Protein AF-A0A382YV46-F1 (afdb_monomer)

pLDDT: mean 90.17, std 7.56, range [62.72, 98.12]

Structure (mmCIF, N/CA/C/O backbone):
data_AF-A0A382YV46-F1
#
_entry.id   AF-A0A382YV46-F1
#
loop_
_atom_site.group_PDB
_atom_site.id
_atom_site.type_symbol
_atom_site.label_atom_id
_atom_site.label_alt_id
_atom_site.label_comp_id
_atom_site.label_asym_id
_atom_site.label_entity_id
_atom_site.label_seq_id
_atom_site.pdbx_PDB_ins_code
_atom_site.Cartn_x
_atom_site.Cartn_y
_atom_site.Cartn_z
_atom_site.occupancy
_atom_site.B_iso_or_equiv
_atom_site.auth_seq_id
_atom_site.auth_comp_id
_atom_site.auth_asym_id
_atom_site.auth_atom_id
_atom_site.pdbx_PDB_model_num
ATOM 1 N N . MET A 1 1 ? -3.370 -1.168 2.533 1.00 95.81 1 MET A N 1
ATOM 2 C CA . MET A 1 1 ? -2.166 -1.501 1.740 1.00 95.81 1 MET A CA 1
ATOM 3 C C . MET A 1 1 ? -2.129 -0.644 0.483 1.00 95.81 1 MET A C 1
ATOM 5 O O . MET A 1 1 ? -3.110 -0.611 -0.253 1.00 95.81 1 MET A O 1
ATOM 9 N N . TYR A 1 2 ? -1.025 0.055 0.233 1.00 95.19 2 TYR A N 1
ATOM 10 C CA . TYR A 1 2 ? -0.806 0.872 -0.963 1.00 95.19 2 TYR A CA 1
ATOM 11 C C . TYR A 1 2 ? 0.046 0.068 -1.936 1.00 95.19 2 TYR A C 1
ATOM 13 O O . TYR A 1 2 ? 1.223 -0.171 -1.677 1.00 95.19 2 TYR A O 1
ATOM 21 N N . SER A 1 3 ? -0.559 -0.393 -3.026 1.00 91.00 3 SER A N 1
ATOM 22 C CA . SER A 1 3 ? 0.082 -1.324 -3.947 1.00 91.00 3 SER A CA 1
ATOM 23 C C . SER A 1 3 ? 0.591 -0.628 -5.206 1.00 91.00 3 SER A C 1
ATOM 25 O O . SER A 1 3 ? -0.014 0.318 -5.713 1.00 91.00 3 SER A O 1
ATOM 27 N N . GLY A 1 4 ? 1.719 -1.111 -5.727 1.00 87.06 4 GLY A N 1
ATOM 28 C CA . GLY A 1 4 ? 2.166 -0.838 -7.096 1.00 87.06 4 GLY A CA 1
ATOM 29 C C . GLY A 1 4 ? 1.613 -1.838 -8.119 1.00 87.06 4 GLY A C 1
ATOM 30 O O . GLY A 1 4 ? 1.693 -1.589 -9.327 1.00 87.06 4 GLY A O 1
ATOM 31 N N . ASP A 1 5 ? 1.042 -2.948 -7.642 1.00 87.44 5 ASP A N 1
ATOM 32 C CA . ASP A 1 5 ? 0.463 -4.000 -8.467 1.00 87.44 5 ASP A CA 1
ATOM 33 C C . ASP A 1 5 ? -0.850 -3.544 -9.108 1.00 87.44 5 ASP A C 1
ATOM 35 O O . ASP A 1 5 ? -1.687 -2.899 -8.479 1.00 87.44 5 ASP A O 1
ATOM 39 N N . ARG A 1 6 ? -1.029 -3.888 -10.384 1.00 86.38 6 ARG A N 1
ATOM 40 C CA . ARG A 1 6 ? -2.254 -3.598 -11.147 1.00 86.38 6 ARG A CA 1
ATOM 41 C C . ARG A 1 6 ? -3.059 -4.850 -11.447 1.00 86.38 6 ARG A C 1
ATOM 43 O O . ARG A 1 6 ? -4.165 -4.741 -11.971 1.00 86.38 6 ARG A O 1
ATOM 50 N N . ASP A 1 7 ? -2.487 -6.019 -11.201 1.00 88.56 7 ASP A N 1
ATOM 51 C CA . ASP A 1 7 ? -3.032 -7.291 -11.639 1.00 88.56 7 ASP A CA 1
ATOM 52 C C . ASP A 1 7 ? -4.134 -7.782 -10.705 1.00 88.56 7 ASP A C 1
ATOM 54 O O . ASP A 1 7 ? -5.160 -8.260 -11.196 1.00 88.56 7 ASP A O 1
ATOM 58 N N . VAL A 1 8 ? -4.019 -7.525 -9.400 1.00 89.38 8 VAL A N 1
ATOM 59 C CA . VAL A 1 8 ? -5.072 -7.852 -8.432 1.00 89.38 8 VAL A CA 1
ATOM 60 C C . VAL A 1 8 ? -6.379 -7.117 -8.745 1.00 89.38 8 VAL A C 1
ATOM 62 O O . VAL A 1 8 ? -7.449 -7.720 -8.724 1.00 89.38 8 VAL A O 1
ATOM 65 N N . GLY A 1 9 ? -6.299 -5.845 -9.157 1.00 85.06 9 GLY A N 1
ATOM 66 C CA . GLY A 1 9 ? -7.466 -5.065 -9.582 1.00 85.06 9 GLY A CA 1
ATOM 67 C C . GLY A 1 9 ? -8.120 -5.602 -10.855 1.00 85.06 9 GLY A C 1
ATOM 68 O O . GLY A 1 9 ? -9.285 -5.319 -11.107 1.00 85.06 9 GLY A O 1
ATOM 69 N N . ARG A 1 10 ? -7.387 -6.397 -11.644 1.00 89.25 10 ARG A N 1
ATOM 70 C CA . ARG A 1 10 ? -7.839 -7.031 -12.895 1.00 89.25 10 ARG A CA 1
ATOM 71 C C . ARG A 1 10 ? -8.282 -8.485 -12.692 1.00 89.25 10 ARG A C 1
ATOM 73 O O . ARG A 1 10 ? -8.521 -9.174 -13.682 1.00 89.25 10 ARG A O 1
ATOM 80 N N . GLY A 1 11 ? -8.307 -8.973 -11.449 1.00 83.81 11 GLY A N 1
ATOM 81 C CA . GLY A 1 11 ? -8.616 -10.368 -11.125 1.00 83.81 11 GLY A CA 1
ATOM 82 C C . GLY A 1 11 ? -7.548 -11.370 -11.577 1.00 83.81 11 GLY A C 1
ATOM 83 O O . GLY A 1 11 ? -7.849 -12.549 -11.746 1.00 83.81 11 GLY A O 1
ATOM 84 N N . ARG A 1 12 ? -6.310 -10.923 -11.821 1.00 86.31 12 ARG A N 1
ATOM 85 C CA . ARG A 1 12 ? -5.208 -11.807 -12.221 1.00 86.31 12 ARG A CA 1
ATOM 86 C C . ARG A 1 12 ? -4.502 -12.375 -10.997 1.00 86.31 12 ARG A C 1
ATOM 88 O O . ARG A 1 12 ? -4.246 -11.666 -10.027 1.00 86.31 12 ARG A O 1
ATOM 95 N N . LEU A 1 13 ? -4.149 -13.654 -11.082 1.00 82.06 13 LEU A N 1
ATOM 96 C CA . LEU A 1 13 ? -3.337 -14.331 -10.077 1.00 82.06 13 LEU A CA 1
ATOM 97 C C . LEU A 1 13 ? -1.865 -13.958 -10.279 1.00 82.06 13 LEU A C 1
ATOM 99 O O . LEU A 1 13 ? -1.342 -14.051 -11.389 1.00 82.06 13 LEU A O 1
ATOM 103 N N . GLY A 1 14 ? -1.207 -13.529 -9.206 1.00 84.50 14 GLY A N 1
ATOM 104 C CA . GLY A 1 14 ? 0.188 -13.097 -9.219 1.00 84.50 14 GLY A CA 1
ATOM 105 C C . GLY A 1 14 ? 0.764 -13.029 -7.808 1.00 84.50 14 GLY A C 1
ATOM 106 O O . GLY A 1 14 ? 0.060 -13.292 -6.836 1.00 84.50 14 GLY A O 1
ATOM 107 N N . ALA A 1 15 ? 2.037 -12.646 -7.689 1.00 87.62 15 ALA A N 1
ATOM 108 C CA . ALA A 1 15 ? 2.756 -12.643 -6.410 1.00 87.62 15 ALA A CA 1
ATOM 109 C C . ALA A 1 15 ? 2.027 -11.851 -5.311 1.00 87.62 15 ALA A C 1
ATOM 111 O O . ALA A 1 15 ? 1.916 -12.318 -4.182 1.00 87.62 15 ALA A O 1
ATOM 112 N N . PHE A 1 16 ? 1.451 -10.696 -5.659 1.00 90.25 16 PHE A N 1
ATOM 113 C CA . PHE A 1 16 ? 0.707 -9.886 -4.698 1.00 90.25 16 PHE A CA 1
ATOM 114 C C . PHE A 1 16 ? -0.578 -10.570 -4.204 1.00 90.25 16 PHE A C 1
ATOM 116 O O . PHE A 1 16 ? -0.943 -10.433 -3.039 1.00 90.25 16 PHE A O 1
ATOM 123 N N . GLN A 1 17 ? -1.239 -11.370 -5.046 1.00 90.94 17 GLN A N 1
ATOM 124 C CA . GLN A 1 17 ? -2.393 -12.165 -4.621 1.00 90.94 17 GLN A CA 1
ATOM 125 C C . GLN A 1 17 ? -1.978 -13.250 -3.615 1.00 90.94 17 GLN A C 1
ATOM 127 O O . GLN A 1 17 ? -2.702 -13.471 -2.642 1.00 90.94 17 GLN A O 1
ATOM 132 N N . SER A 1 18 ? -0.809 -13.877 -3.790 1.00 91.94 18 SER A N 1
ATOM 133 C CA . SER A 1 18 ? -0.275 -14.838 -2.817 1.00 91.94 18 SER A CA 1
ATOM 134 C C . SER A 1 18 ? -0.015 -14.175 -1.463 1.00 91.94 18 SER A C 1
ATOM 136 O O . SER A 1 18 ? -0.400 -14.726 -0.433 1.00 91.94 18 SER A O 1
ATOM 138 N N . THR A 1 19 ? 0.551 -12.961 -1.460 1.00 92.88 19 THR A N 1
ATOM 139 C CA . THR A 1 19 ? 0.715 -12.154 -0.240 1.00 92.88 19 THR A CA 1
ATOM 140 C C . THR A 1 19 ? -0.631 -11.903 0.438 1.00 92.88 19 THR A C 1
ATOM 142 O O . THR A 1 19 ? -0.783 -12.185 1.624 1.00 92.88 19 THR A O 1
ATOM 145 N N . LEU A 1 20 ? -1.641 -11.453 -0.313 1.00 94.44 20 LEU A N 1
ATOM 146 C CA . LEU A 1 20 ? -2.982 -11.212 0.231 1.00 94.44 20 LEU A CA 1
ATOM 147 C C . LEU A 1 20 ? -3.632 -12.493 0.766 1.00 94.44 20 LEU A C 1
ATOM 149 O O . LEU A 1 20 ? -4.295 -12.443 1.795 1.00 94.44 20 LEU A O 1
ATOM 153 N N . THR A 1 21 ? -3.402 -13.638 0.120 1.00 95.31 21 THR A N 1
ATOM 154 C CA . THR A 1 21 ? -3.883 -14.948 0.589 1.00 95.31 21 THR A CA 1
ATOM 155 C C . THR A 1 21 ? -3.254 -15.331 1.925 1.00 95.31 21 THR A C 1
ATOM 157 O O . THR A 1 21 ? -3.956 -15.814 2.809 1.00 95.31 21 THR A O 1
ATOM 160 N N . GLY A 1 22 ? -1.953 -15.081 2.096 1.00 95.75 22 GLY A N 1
ATOM 161 C CA . GLY A 1 22 ? -1.258 -15.315 3.362 1.00 95.75 22 GLY A CA 1
ATOM 162 C C . GLY A 1 22 ? -1.659 -14.334 4.466 1.00 95.75 22 GLY A C 1
ATOM 163 O O . GLY A 1 22 ? -1.683 -14.713 5.631 1.00 95.75 22 GLY A O 1
ATOM 164 N N . MET A 1 23 ? -1.999 -13.090 4.120 1.00 94.69 23 MET A N 1
ATOM 165 C CA . MET A 1 23 ? -2.381 -12.068 5.099 1.00 94.69 23 MET A CA 1
ATOM 166 C C . MET A 1 23 ? -3.848 -12.148 5.518 1.00 94.69 23 MET A C 1
ATOM 168 O O . MET A 1 23 ? -4.141 -11.940 6.691 1.00 94.69 23 MET A O 1
ATOM 172 N N . ALA A 1 24 ? -4.764 -12.445 4.593 1.00 97.31 24 ALA A N 1
ATOM 173 C CA . ALA A 1 24 ? -6.209 -12.376 4.817 1.00 97.31 24 ALA A CA 1
ATOM 174 C C . ALA A 1 24 ? -6.702 -13.061 6.111 1.00 97.31 24 ALA A C 1
ATOM 176 O O . ALA A 1 24 ? -7.541 -12.460 6.776 1.00 97.31 24 ALA A O 1
ATOM 177 N N . PRO A 1 25 ? -6.190 -14.231 6.544 1.00 98.12 25 PRO A N 1
ATOM 178 C CA . PRO A 1 25 ? -6.648 -14.874 7.781 1.00 98.12 25 PRO A CA 1
ATOM 179 C C . PRO A 1 25 ? -6.346 -14.105 9.077 1.00 98.12 25 PRO A C 1
ATOM 181 O O . PRO A 1 25 ? -6.937 -14.407 10.108 1.00 98.12 25 PRO A O 1
ATOM 184 N N . TYR A 1 26 ? -5.416 -13.147 9.047 1.00 97.31 26 TYR A N 1
ATOM 185 C CA . TYR A 1 26 ? -4.907 -12.457 10.240 1.00 97.31 26 TYR A CA 1
ATOM 186 C C . TYR A 1 26 ? -5.461 -11.041 10.420 1.00 97.31 26 TYR A C 1
ATOM 188 O O . TYR A 1 26 ? -5.061 -10.342 11.349 1.00 97.31 26 TYR A O 1
ATOM 196 N N . TRP A 1 27 ? -6.352 -10.602 9.530 1.00 96.94 27 TRP A N 1
ATOM 197 C CA . TRP A 1 27 ? -6.908 -9.252 9.540 1.00 96.94 27 TRP A CA 1
ATOM 198 C C . TRP A 1 27 ? -8.419 -9.295 9.347 1.00 96.94 27 TRP A C 1
ATOM 200 O O . TRP A 1 27 ? -8.914 -9.989 8.465 1.00 96.94 27 TRP A O 1
ATOM 210 N N . ASP A 1 28 ? -9.159 -8.479 10.097 1.00 97.31 28 ASP A N 1
ATOM 211 C CA . ASP A 1 28 ? -10.612 -8.362 9.909 1.00 97.31 28 ASP A CA 1
ATOM 212 C C . ASP A 1 28 ? -10.964 -7.769 8.538 1.00 97.31 28 ASP A C 1
ATOM 214 O O . ASP A 1 28 ? -11.985 -8.099 7.934 1.00 97.31 28 ASP A O 1
ATOM 218 N N . ARG A 1 29 ? -10.106 -6.874 8.034 1.00 97.69 29 ARG A N 1
ATOM 219 C CA . ARG A 1 29 ? -10.278 -6.192 6.753 1.00 97.69 29 ARG A CA 1
ATOM 220 C C . ARG A 1 29 ? -8.948 -5.687 6.211 1.00 97.69 29 ARG A C 1
ATOM 222 O O . ARG A 1 29 ? -8.148 -5.114 6.945 1.00 97.69 29 ARG A O 1
ATOM 229 N N . ILE A 1 30 ? -8.763 -5.818 4.900 1.00 97.75 30 ILE A N 1
ATOM 230 C CA . ILE A 1 30 ? -7.618 -5.256 4.181 1.00 97.75 30 ILE A CA 1
ATOM 231 C C . ILE A 1 30 ? -8.135 -4.409 3.018 1.00 97.75 30 ILE A C 1
ATOM 233 O O . ILE A 1 30 ? -8.667 -4.945 2.053 1.00 97.75 30 ILE A O 1
ATOM 237 N N . ASP A 1 31 ? -7.948 -3.090 3.069 1.00 98.00 31 ASP A N 1
ATOM 238 C CA . ASP A 1 31 ? -8.191 -2.219 1.913 1.00 98.00 31 ASP A CA 1
ATOM 239 C C . ASP A 1 31 ? -6.908 -2.070 1.089 1.00 98.00 31 ASP A C 1
ATOM 241 O O . ASP A 1 31 ? -5.863 -1.642 1.587 1.00 98.00 31 ASP A O 1
ATOM 245 N N . VAL A 1 32 ? -6.979 -2.442 -0.184 1.00 96.81 32 VAL A N 1
ATOM 246 C CA . VAL A 1 32 ? -5.865 -2.484 -1.128 1.00 96.81 32 VAL A CA 1
ATOM 247 C C . VAL A 1 32 ? -6.061 -1.398 -2.177 1.00 96.81 32 VAL A C 1
ATOM 249 O O . VAL A 1 32 ? -6.939 -1.495 -3.027 1.00 96.81 32 VAL A O 1
ATOM 252 N N . LEU A 1 33 ? -5.228 -0.361 -2.139 1.00 96.06 33 LEU A N 1
ATOM 253 C CA . LEU A 1 33 ? -5.278 0.757 -3.079 1.00 96.06 33 LEU A CA 1
ATOM 254 C C . LEU A 1 33 ? -4.298 0.495 -4.224 1.00 96.06 33 LEU A C 1
ATOM 256 O O . LEU A 1 33 ? -3.088 0.473 -3.996 1.00 96.06 33 LEU A O 1
ATOM 260 N N . THR A 1 34 ? -4.794 0.294 -5.446 1.00 93.06 34 THR A N 1
ATOM 261 C CA . THR A 1 34 ? -3.960 -0.090 -6.602 1.00 93.06 34 THR A CA 1
ATOM 262 C C . THR A 1 34 ? -3.880 1.028 -7.640 1.00 93.06 34 THR A C 1
ATOM 264 O O . THR A 1 34 ? -4.747 1.909 -7.674 1.00 93.06 34 THR A O 1
ATOM 267 N N . PRO A 1 35 ? -2.875 1.038 -8.533 1.00 90.50 35 PRO A N 1
ATOM 268 C CA . PRO A 1 35 ? -2.867 1.955 -9.658 1.00 90.50 35 PRO A CA 1
ATOM 269 C C . PRO A 1 35 ? -3.975 1.609 -10.650 1.00 90.50 35 PRO A C 1
ATOM 271 O O . PRO A 1 35 ? -4.415 0.462 -10.746 1.00 90.50 35 PRO A O 1
ATOM 274 N N . GLY A 1 36 ? -4.390 2.609 -11.423 1.00 88.19 36 GLY A N 1
ATOM 275 C CA . GLY A 1 36 ? -5.435 2.447 -12.422 1.00 88.19 36 GLY A CA 1
ATOM 276 C C . GLY A 1 36 ? -5.030 1.572 -13.602 1.00 88.19 36 GLY A C 1
ATOM 277 O O . GLY A 1 36 ? -3.866 1.551 -14.027 1.00 88.19 36 GLY A O 1
ATOM 278 N N . HIS A 1 37 ? -6.023 0.874 -14.149 1.00 89.38 37 HIS A N 1
ATOM 279 C CA . HIS A 1 37 ? -5.961 0.155 -15.417 1.00 89.38 37 HIS A CA 1
ATOM 280 C C . HIS A 1 37 ? -7.377 0.051 -16.000 1.00 89.38 37 HIS A C 1
ATOM 282 O O . HIS A 1 37 ? -8.326 -0.161 -15.259 1.00 89.38 37 HIS A O 1
ATOM 288 N N . GLU A 1 38 ? -7.518 0.087 -17.327 1.00 87.88 38 GLU A N 1
ATOM 289 C CA . GLU A 1 38 ? -8.808 -0.046 -18.040 1.00 87.88 38 GLU A CA 1
ATOM 290 C C . GLU A 1 38 ? -9.627 -1.299 -17.689 1.00 87.88 38 GLU A C 1
ATOM 292 O O . GLU A 1 38 ? -10.838 -1.315 -17.850 1.00 87.88 38 GLU A O 1
ATOM 297 N N . LYS A 1 3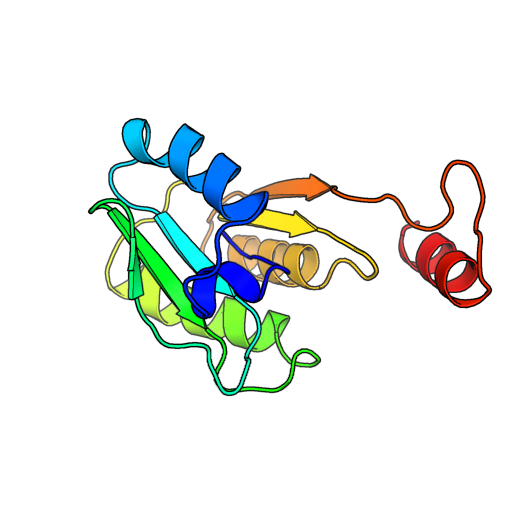9 ? -8.964 -2.367 -17.231 1.00 89.94 39 LYS A N 1
ATOM 298 C CA . LYS A 1 39 ? -9.591 -3.645 -16.870 1.00 89.94 39 LYS A CA 1
ATOM 299 C C . LYS A 1 39 ? -9.661 -3.831 -15.357 1.00 89.94 39 LYS A C 1
ATOM 301 O O . LYS A 1 39 ? -9.936 -4.937 -14.911 1.00 89.94 39 LYS A O 1
ATOM 306 N N . ALA A 1 40 ? -9.295 -2.806 -14.588 1.00 91.12 40 ALA A N 1
ATOM 307 C CA . ALA A 1 40 ? -9.351 -2.866 -13.144 1.00 91.12 40 ALA A CA 1
ATOM 308 C C . ALA A 1 40 ? -10.700 -2.343 -12.657 1.00 91.12 40 ALA A C 1
ATOM 310 O O . ALA A 1 40 ? -11.149 -1.281 -13.084 1.00 91.12 40 ALA A O 1
ATOM 311 N N . SER A 1 41 ? -11.316 -3.075 -11.740 1.00 91.75 41 SER A N 1
ATOM 312 C CA . SER A 1 41 ? -12.569 -2.689 -11.096 1.00 91.75 41 SER A CA 1
ATOM 313 C C . SER A 1 41 ? -12.467 -2.896 -9.589 1.00 91.75 41 SER A C 1
ATOM 315 O O . SER A 1 41 ? -11.714 -3.771 -9.149 1.00 91.75 41 SER A O 1
ATOM 317 N N . PRO A 1 42 ? -13.212 -2.124 -8.780 1.00 95.06 42 PRO A N 1
ATOM 318 C CA . PRO A 1 42 ? -13.375 -2.447 -7.374 1.00 95.06 42 PRO A CA 1
ATOM 319 C C . PRO A 1 42 ? -13.851 -3.891 -7.206 1.00 95.06 42 PRO A C 1
ATOM 321 O O . PRO A 1 42 ? -14.698 -4.363 -7.968 1.00 95.06 42 PRO A O 1
ATOM 324 N N . ALA A 1 43 ? -13.285 -4.596 -6.234 1.00 94.38 43 ALA A N 1
ATOM 325 C CA . ALA A 1 43 ? -13.580 -6.004 -6.002 1.00 94.38 43 ALA A CA 1
ATOM 326 C C . ALA A 1 43 ? -13.406 -6.359 -4.526 1.00 94.38 43 ALA A C 1
ATOM 328 O O . ALA A 1 43 ? -12.637 -5.715 -3.812 1.00 94.38 43 ALA A O 1
ATOM 329 N N . VAL A 1 44 ? -14.090 -7.416 -4.092 1.00 95.94 44 VAL A N 1
ATOM 330 C CA . VAL A 1 44 ? -13.853 -8.050 -2.793 1.00 95.94 44 VAL A CA 1
ATOM 331 C C . VAL A 1 44 ? -13.270 -9.432 -3.046 1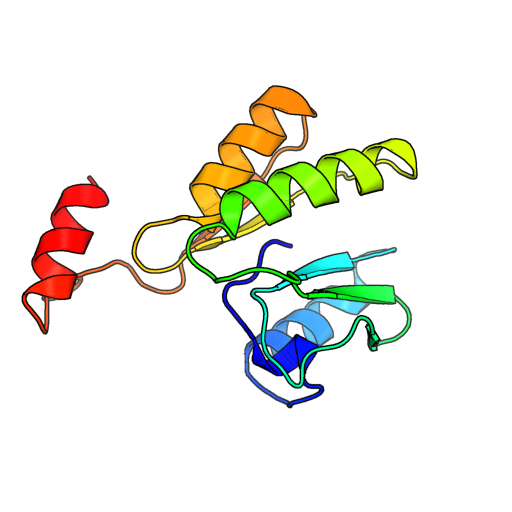.00 95.94 44 VAL A C 1
ATOM 333 O O . VAL A 1 44 ? -13.886 -10.261 -3.713 1.00 95.94 44 VAL A O 1
ATOM 336 N N . LEU A 1 45 ? -12.066 -9.664 -2.539 1.00 93.88 45 LEU A N 1
ATOM 337 C CA . LEU A 1 45 ? -11.342 -10.924 -2.627 1.00 93.88 45 LEU A CA 1
ATOM 338 C C . LEU A 1 45 ? -11.299 -11.569 -1.242 1.00 93.88 45 LEU A C 1
ATOM 340 O O . LEU A 1 45 ? -11.267 -10.871 -0.231 1.00 93.88 45 LEU A O 1
ATOM 344 N N . LEU A 1 46 ? -11.290 -12.904 -1.195 1.00 94.75 46 LEU A N 1
ATOM 345 C CA . LEU A 1 46 ? -11.078 -13.687 0.035 1.00 94.75 46 LEU A CA 1
ATOM 346 C C . LEU A 1 46 ? -12.054 -13.362 1.193 1.00 94.75 46 LEU A C 1
ATOM 348 O O . LEU A 1 46 ? -11.801 -13.717 2.335 1.00 94.75 46 LEU A O 1
ATOM 352 N N . GLY A 1 47 ? -13.172 -12.687 0.906 1.00 95.94 47 GLY A N 1
ATOM 353 C CA . GLY A 1 47 ? -14.187 -12.277 1.884 1.00 95.94 47 GLY A CA 1
ATOM 354 C C . GLY A 1 47 ? -13.878 -10.991 2.663 1.00 95.94 47 GLY A C 1
ATOM 355 O O . GLY A 1 47 ? -14.816 -10.324 3.092 1.00 95.94 47 GLY A O 1
ATOM 356 N N . ASN A 1 48 ? -12.609 -10.597 2.810 1.00 97.88 48 ASN A N 1
ATOM 357 C CA . ASN A 1 48 ? -12.202 -9.445 3.631 1.00 97.88 48 ASN A CA 1
ATOM 358 C C . ASN A 1 48 ? -11.168 -8.506 2.976 1.00 97.88 48 ASN A C 1
ATOM 360 O O . ASN A 1 48 ? -10.749 -7.526 3.600 1.00 97.88 48 ASN A O 1
ATOM 364 N N . VAL A 1 49 ? -10.771 -8.761 1.726 1.00 97.31 49 VAL A N 1
ATOM 365 C CA . VAL A 1 49 ? -9.812 -7.930 0.986 1.00 97.31 49 VAL A CA 1
ATOM 366 C C . VAL A 1 49 ? -10.549 -7.062 -0.029 1.00 97.31 49 VAL A C 1
ATOM 368 O O . VAL A 1 49 ? -11.072 -7.557 -1.022 1.00 97.31 49 VAL A O 1
ATOM 371 N N . TYR A 1 50 ? -10.575 -5.753 0.195 1.00 97.50 50 TYR A N 1
ATOM 372 C CA . TYR A 1 50 ? -11.289 -4.776 -0.623 1.00 97.50 50 TYR A CA 1
ATOM 373 C C . TYR A 1 50 ? -10.307 -4.051 -1.535 1.00 97.50 50 TYR A C 1
ATOM 375 O O . TYR A 1 50 ? -9.438 -3.319 -1.069 1.00 97.50 50 TYR A O 1
ATOM 383 N N . VAL A 1 51 ? -10.432 -4.254 -2.841 1.00 96.56 51 VAL A N 1
ATOM 384 C CA . VAL A 1 51 ? -9.543 -3.662 -3.842 1.00 96.56 51 VAL A CA 1
ATOM 385 C C . VAL A 1 51 ? -10.154 -2.375 -4.383 1.00 96.56 51 VAL A C 1
ATOM 387 O O . VAL A 1 51 ? -11.297 -2.365 -4.835 1.00 96.56 51 VAL A O 1
ATOM 390 N N . HIS A 1 52 ? -9.361 -1.305 -4.386 1.00 96.62 52 HIS A N 1
ATOM 391 C CA . HIS A 1 52 ? -9.735 0.038 -4.825 1.00 96.62 52 HIS A CA 1
ATOM 392 C C . HIS A 1 52 ? -8.764 0.529 -5.905 1.00 96.62 52 HIS A C 1
ATOM 394 O O . HIS A 1 52 ? -7.735 1.145 -5.593 1.00 96.62 52 HIS A O 1
ATOM 400 N N . PRO A 1 53 ? -9.052 0.267 -7.189 1.00 94.81 53 PRO A N 1
ATOM 401 C CA . PRO A 1 53 ? -8.235 0.784 -8.273 1.00 94.81 53 PRO A CA 1
ATOM 402 C C . PRO A 1 53 ? -8.378 2.294 -8.423 1.00 94.81 53 PRO A C 1
ATOM 404 O O . PRO A 1 53 ? -9.484 2.837 -8.420 1.00 94.81 53 PRO A O 1
ATOM 407 N N . SER A 1 54 ? -7.252 2.975 -8.614 1.00 93.69 54 SER A N 1
ATOM 408 C CA . SER A 1 54 ? -7.254 4.392 -8.962 1.00 93.69 54 SER A CA 1
ATOM 409 C C . SER A 1 54 ? -7.964 4.615 -10.300 1.00 93.69 54 SER A C 1
ATOM 411 O O . SER A 1 54 ? -7.611 3.970 -11.287 1.00 93.69 54 SER A O 1
ATOM 413 N N . PRO A 1 55 ? -8.903 5.569 -10.406 1.00 90.69 55 PRO A N 1
ATOM 414 C CA . PRO A 1 55 ? -9.488 5.944 -11.691 1.00 90.69 55 PRO A CA 1
ATOM 415 C C . PRO A 1 55 ? -8.544 6.833 -12.520 1.00 90.69 55 PRO A C 1
ATOM 417 O O . PRO A 1 55 ? -8.918 7.314 -13.587 1.00 90.69 55 PRO A O 1
ATOM 420 N N . ARG A 1 56 ? -7.336 7.122 -12.015 1.00 86.12 56 ARG A N 1
ATOM 421 C CA . ARG A 1 56 ? -6.412 8.108 -12.583 1.00 86.12 56 ARG A CA 1
ATOM 422 C C . ARG A 1 56 ? -5.121 7.463 -13.082 1.00 86.12 56 ARG A C 1
ATOM 424 O O . ARG A 1 56 ? -4.799 6.309 -12.798 1.00 86.12 56 ARG A O 1
ATOM 431 N N . SER A 1 57 ? -4.343 8.262 -13.809 1.00 83.06 57 SER A N 1
ATOM 432 C CA . SER A 1 57 ? -2.986 7.899 -14.218 1.00 83.06 57 SER A CA 1
ATOM 433 C C . SER A 1 57 ? -2.084 7.608 -13.015 1.00 83.06 57 SER A C 1
ATOM 435 O O . SER A 1 57 ? -2.220 8.194 -11.942 1.00 83.06 57 SER A O 1
ATOM 437 N N . ARG A 1 58 ? -1.084 6.746 -13.220 1.00 80.50 58 ARG A N 1
ATOM 438 C CA . ARG A 1 58 ? -0.148 6.320 -12.168 1.00 80.50 58 ARG A CA 1
ATOM 439 C C . ARG A 1 58 ? 0.699 7.444 -11.578 1.00 80.50 58 ARG A C 1
ATOM 441 O O . ARG A 1 58 ? 1.203 7.294 -10.474 1.00 80.50 58 ARG A O 1
ATOM 448 N N . PHE A 1 59 ? 0.883 8.540 -12.311 1.00 80.62 59 PHE A N 1
ATOM 449 C CA . PHE A 1 59 ? 1.686 9.675 -11.849 1.00 80.62 59 PHE A CA 1
ATOM 450 C C . PHE A 1 59 ? 1.019 10.442 -10.704 1.00 80.62 59 PHE A C 1
ATOM 452 O O . PHE A 1 59 ? 1.698 11.136 -9.962 1.00 80.62 59 PHE A O 1
ATOM 459 N N . VAL A 1 60 ? -0.295 10.280 -10.524 1.00 86.31 60 VAL A N 1
ATOM 460 C CA . VAL A 1 60 ? -1.056 10.879 -9.417 1.00 86.31 60 VAL A CA 1
ATOM 461 C C . VAL A 1 60 ? -1.520 9.824 -8.408 1.00 86.31 60 VAL A C 1
ATOM 463 O O . VAL A 1 60 ? -2.501 10.032 -7.694 1.00 86.31 60 VAL A O 1
ATOM 466 N N . GLN A 1 61 ? -0.821 8.683 -8.346 1.00 88.88 61 GLN A N 1
ATOM 467 C CA . GLN A 1 61 ? -1.182 7.576 -7.460 1.00 88.88 61 GLN A CA 1
ATOM 468 C C . GLN A 1 61 ? -1.111 7.973 -5.987 1.00 88.88 61 GLN A C 1
ATOM 470 O O . GLN A 1 61 ? -2.042 7.672 -5.250 1.00 88.88 61 GLN A O 1
ATOM 475 N N . SER A 1 62 ? -0.066 8.690 -5.565 1.00 91.31 62 SER A N 1
ATOM 476 C CA . SER A 1 62 ? 0.079 9.124 -4.169 1.00 91.31 62 SER A CA 1
ATOM 477 C C . SER A 1 62 ? -1.105 9.977 -3.724 1.00 91.31 62 SER A C 1
ATOM 479 O O . SER A 1 62 ? -1.703 9.724 -2.685 1.00 91.31 62 SER A O 1
ATOM 481 N N . ARG A 1 63 ? -1.529 10.917 -4.576 1.00 93.00 63 ARG A N 1
ATOM 482 C CA . ARG A 1 63 ? -2.710 11.745 -4.319 1.00 93.00 63 ARG A CA 1
ATOM 483 C C . ARG A 1 63 ? -3.990 10.913 -4.232 1.00 93.00 63 ARG A C 1
ATOM 485 O O . ARG A 1 63 ? -4.805 11.152 -3.351 1.00 93.00 63 ARG A O 1
ATOM 492 N N . PHE A 1 64 ? -4.172 9.941 -5.130 1.00 94.50 64 PHE A N 1
ATOM 493 C CA . PHE A 1 64 ? -5.304 9.015 -5.041 1.00 94.50 64 PHE A CA 1
ATOM 494 C C . PHE A 1 64 ? -5.300 8.233 -3.722 1.00 94.50 64 PHE A C 1
ATOM 496 O O . PHE A 1 64 ? -6.348 8.119 -3.095 1.00 94.50 64 PHE A O 1
ATOM 503 N N . VAL A 1 65 ? -4.137 7.731 -3.295 1.00 95.75 65 VAL A N 1
ATOM 504 C CA . VAL A 1 65 ? -3.989 6.999 -2.031 1.00 95.75 65 VAL A CA 1
ATOM 505 C C . VAL A 1 65 ? -4.445 7.864 -0.862 1.00 95.75 65 VAL A C 1
ATOM 507 O O . VAL A 1 65 ? -5.330 7.447 -0.123 1.00 95.75 65 VAL A O 1
ATOM 510 N N . VAL A 1 66 ? -3.924 9.085 -0.742 1.00 96.56 66 VAL A N 1
ATOM 511 C CA . VAL A 1 66 ? -4.275 9.999 0.357 1.00 96.56 66 VAL A CA 1
ATOM 512 C C . VAL A 1 66 ? -5.770 10.342 0.350 1.00 96.56 66 VAL A C 1
ATOM 514 O O . VAL A 1 66 ? -6.415 10.289 1.394 1.00 96.56 66 VAL A O 1
ATOM 517 N N . GLU A 1 67 ? -6.346 10.642 -0.820 1.00 96.56 67 GLU A N 1
ATOM 518 C CA . GLU A 1 67 ? -7.780 10.946 -0.958 1.00 96.56 67 GLU A CA 1
ATOM 519 C C . GLU A 1 67 ? -8.676 9.744 -0.631 1.00 96.56 67 GLU A C 1
ATOM 521 O O . GLU A 1 67 ? -9.769 9.913 -0.093 1.00 96.56 67 GLU A O 1
ATOM 526 N N . MET A 1 68 ? -8.254 8.528 -0.981 1.00 97.69 68 MET A N 1
ATOM 527 C CA . MET A 1 68 ? -9.022 7.328 -0.662 1.00 97.69 68 MET A CA 1
ATOM 528 C C . MET A 1 68 ? -8.913 6.980 0.821 1.00 97.69 68 MET A C 1
ATOM 530 O O . MET A 1 68 ? -9.916 6.616 1.428 1.00 97.69 68 MET A O 1
ATOM 534 N N . VAL A 1 69 ? -7.732 7.147 1.422 1.00 97.88 69 VAL A N 1
ATOM 535 C CA . VAL A 1 69 ? -7.551 6.972 2.867 1.00 97.88 69 VAL A CA 1
ATOM 536 C C . VAL A 1 69 ? -8.441 7.944 3.632 1.00 97.88 69 VAL A C 1
ATOM 538 O O . VAL A 1 69 ? -9.170 7.481 4.495 1.00 97.88 69 VAL A O 1
ATOM 541 N N . ASP A 1 70 ? -8.487 9.230 3.263 1.00 98.06 70 ASP A N 1
ATOM 542 C CA . ASP A 1 70 ? -9.393 10.221 3.875 1.00 98.06 70 ASP A CA 1
ATOM 543 C C . ASP A 1 70 ? -10.858 9.747 3.904 1.00 98.06 70 ASP A C 1
ATOM 545 O O . ASP A 1 70 ? -11.551 9.891 4.909 1.00 98.06 70 ASP A O 1
ATOM 549 N N . LYS A 1 71 ? -11.339 9.124 2.821 1.00 97.94 71 LYS A N 1
ATOM 550 C CA . LYS A 1 71 ? -12.694 8.550 2.784 1.00 97.94 71 LYS A CA 1
ATOM 551 C C . LYS A 1 71 ? -12.826 7.359 3.725 1.00 97.94 71 LYS A C 1
ATOM 553 O O . LYS A 1 71 ? -13.765 7.300 4.511 1.00 97.94 71 LYS A O 1
ATOM 558 N N . LEU A 1 72 ? -11.875 6.433 3.659 1.00 97.88 72 LEU A N 1
ATOM 559 C CA . LEU A 1 72 ? -11.911 5.196 4.428 1.00 97.88 72 LEU A CA 1
ATOM 560 C C . LEU A 1 72 ? -11.805 5.445 5.940 1.00 97.88 72 LEU A C 1
ATOM 562 O O . LEU A 1 72 ? -12.528 4.806 6.702 1.00 97.88 72 LEU A O 1
ATOM 566 N N . VAL A 1 73 ? -10.97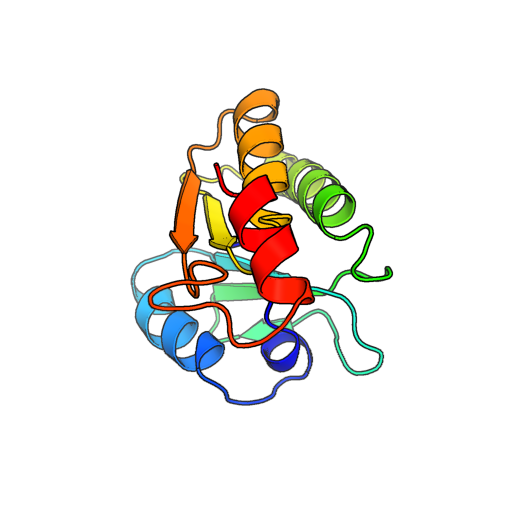2 6.393 6.385 1.00 97.62 73 VAL A N 1
ATOM 567 C CA . VAL A 1 73 ? -10.797 6.694 7.820 1.00 97.62 73 VAL A CA 1
ATOM 568 C C . VAL A 1 73 ? -12.029 7.330 8.459 1.00 97.62 73 VAL A C 1
ATOM 570 O O . VAL A 1 73 ? -12.214 7.239 9.668 1.00 97.62 73 VAL A O 1
ATOM 573 N N . ARG A 1 74 ? -12.904 7.951 7.657 1.00 97.31 74 ARG A N 1
ATOM 574 C CA . ARG A 1 74 ? -14.200 8.465 8.131 1.00 97.31 74 ARG A CA 1
ATOM 575 C C . ARG A 1 74 ? -15.207 7.350 8.386 1.00 97.31 74 ARG A C 1
ATOM 577 O O . ARG A 1 74 ? -16.157 7.548 9.134 1.00 97.31 74 ARG A O 1
ATOM 584 N N . GLU A 1 75 ? -15.018 6.199 7.750 1.00 97.12 75 GLU A N 1
ATOM 585 C CA . GLU A 1 75 ? -15.908 5.046 7.873 1.00 97.12 75 GLU A CA 1
ATOM 586 C C . GLU A 1 75 ? -15.433 4.063 8.948 1.00 97.12 75 GLU A C 1
ATOM 588 O O . GLU A 1 75 ? -16.250 3.332 9.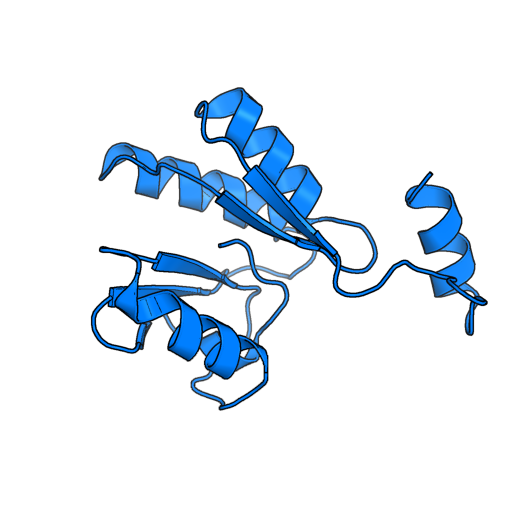508 1.00 97.12 75 GLU A O 1
ATOM 593 N N . ARG A 1 76 ? -14.119 3.993 9.206 1.00 95.69 76 ARG A N 1
ATOM 594 C CA . ARG A 1 76 ? -13.522 3.024 10.135 1.00 95.69 76 ARG A CA 1
ATOM 595 C C . ARG A 1 76 ? -12.113 3.418 10.575 1.00 95.69 76 ARG A C 1
ATOM 597 O O . ARG A 1 76 ? -11.415 4.159 9.894 1.00 95.69 76 ARG A O 1
ATOM 604 N N . HIS A 1 77 ? -11.666 2.838 11.683 1.00 95.75 77 HIS A N 1
ATOM 605 C CA . HIS A 1 77 ? -10.288 2.961 12.149 1.00 95.75 77 HIS A CA 1
ATOM 606 C C . HIS A 1 77 ? -9.348 1.992 11.407 1.00 95.75 77 HIS A C 1
ATOM 608 O O . HIS A 1 77 ? -9.723 0.849 11.145 1.00 95.75 77 HIS A O 1
ATOM 614 N N . TYR A 1 78 ? -8.112 2.425 11.135 1.00 97.62 78 TYR A N 1
ATOM 615 C CA . TYR A 1 78 ? -7.041 1.585 10.591 1.00 97.62 78 TYR A CA 1
ATOM 616 C C . TYR A 1 78 ? -5.854 1.556 11.544 1.00 97.62 78 TYR A C 1
ATOM 618 O O . TYR A 1 78 ? -5.294 2.595 11.874 1.00 97.62 78 TYR A O 1
ATOM 626 N N . SER A 1 79 ? -5.442 0.355 11.947 1.00 96.69 79 SER A N 1
ATOM 627 C CA . SER A 1 79 ? -4.319 0.176 12.874 1.00 96.69 79 SER A CA 1
ATOM 628 C C . SER A 1 79 ? -2.957 0.341 12.205 1.00 96.69 79 SER A C 1
ATOM 630 O O . SER A 1 79 ? -1.988 0.679 12.877 1.00 96.69 79 SER A O 1
ATOM 632 N N . ILE A 1 80 ? -2.864 0.059 10.900 1.00 97.19 80 ILE A N 1
ATOM 633 C CA . ILE A 1 80 ? -1.603 0.105 10.162 1.00 97.19 80 ILE A CA 1
ATOM 634 C C . ILE A 1 80 ? -1.828 0.345 8.668 1.00 97.19 80 ILE A C 1
ATOM 636 O O . ILE A 1 80 ? -2.784 -0.158 8.070 1.00 97.19 80 ILE A O 1
ATOM 640 N N . ALA A 1 81 ? -0.902 1.070 8.051 1.00 97.25 81 ALA A N 1
ATOM 641 C CA . ALA A 1 81 ? -0.744 1.140 6.608 1.00 97.25 81 ALA A CA 1
ATOM 642 C C . ALA A 1 81 ? 0.482 0.325 6.167 1.00 97.25 81 ALA A C 1
ATOM 644 O O . ALA A 1 81 ? 1.479 0.221 6.870 1.00 97.25 81 ALA A O 1
ATOM 645 N N . ILE A 1 82 ? 0.425 -0.261 4.975 1.00 95.88 82 ILE A N 1
ATOM 646 C CA . ILE A 1 82 ? 1.566 -0.971 4.382 1.00 95.88 82 ILE A CA 1
ATOM 647 C C . ILE A 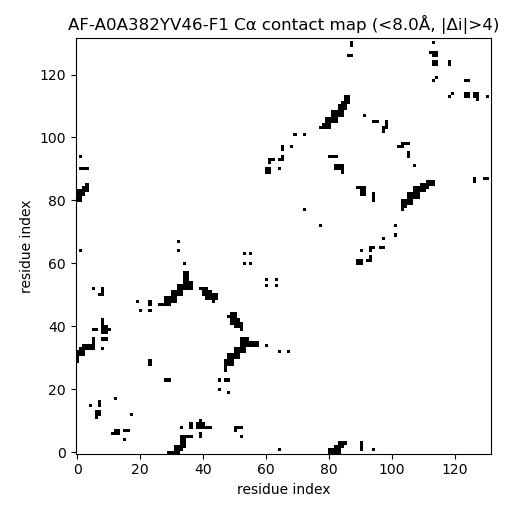1 82 ? 1.799 -0.359 3.014 1.00 95.88 82 ILE A C 1
ATOM 649 O O . ILE A 1 82 ? 0.885 -0.402 2.182 1.00 95.88 82 ILE A O 1
ATOM 653 N N . SER A 1 83 ? 2.974 0.224 2.785 1.00 93.94 83 SER A N 1
ATOM 654 C CA . SER A 1 83 ? 3.374 0.741 1.478 1.00 93.94 83 SER A CA 1
ATOM 655 C C . SER A 1 83 ? 4.226 -0.288 0.746 1.00 93.94 83 SER A C 1
ATOM 657 O O . SER A 1 83 ? 5.303 -0.656 1.197 1.00 93.94 83 SER A O 1
ATOM 659 N N . HIS A 1 84 ? 3.751 -0.750 -0.412 1.00 90.75 84 HIS A N 1
ATOM 660 C CA . HIS A 1 84 ? 4.573 -1.544 -1.322 1.00 90.75 84 HIS A CA 1
ATOM 661 C C . HIS A 1 84 ? 5.433 -0.588 -2.131 1.00 90.75 84 HIS A C 1
ATOM 663 O O . HIS A 1 84 ? 4.968 0.024 -3.102 1.00 90.75 84 HIS A O 1
ATOM 669 N N . ASP A 1 85 ? 6.678 -0.445 -1.708 1.00 83.44 85 ASP A N 1
ATOM 670 C CA . ASP A 1 85 ? 7.588 0.539 -2.248 1.00 83.44 85 ASP A CA 1
ATOM 671 C C . ASP A 1 85 ? 8.480 -0.032 -3.345 1.00 83.44 85 ASP A C 1
ATOM 673 O O . ASP A 1 85 ? 9.150 -1.058 -3.206 1.00 83.44 85 ASP A O 1
ATOM 677 N N . HIS A 1 86 ? 8.472 0.674 -4.477 1.00 75.62 86 HIS A N 1
ATOM 678 C CA . HIS A 1 86 ? 9.305 0.389 -5.634 1.00 75.62 86 HIS A CA 1
ATOM 679 C C . HIS A 1 86 ? 9.741 1.692 -6.320 1.00 75.62 86 HIS A C 1
ATOM 681 O O . HIS A 1 86 ? 8.998 2.679 -6.372 1.00 75.62 86 HIS A O 1
ATOM 687 N N . GLY A 1 87 ? 10.899 1.685 -6.980 1.00 73.31 87 GLY A N 1
ATOM 688 C CA . GLY A 1 87 ? 11.325 2.783 -7.853 1.00 73.31 87 GLY A CA 1
ATOM 689 C C . GLY A 1 87 ? 11.474 4.123 -7.123 1.00 73.31 87 GLY A C 1
ATOM 690 O O . GLY A 1 87 ? 12.429 4.299 -6.386 1.00 73.31 87 GLY A O 1
ATOM 691 N N . ILE A 1 88 ? 10.568 5.076 -7.380 1.00 71.50 88 ILE A 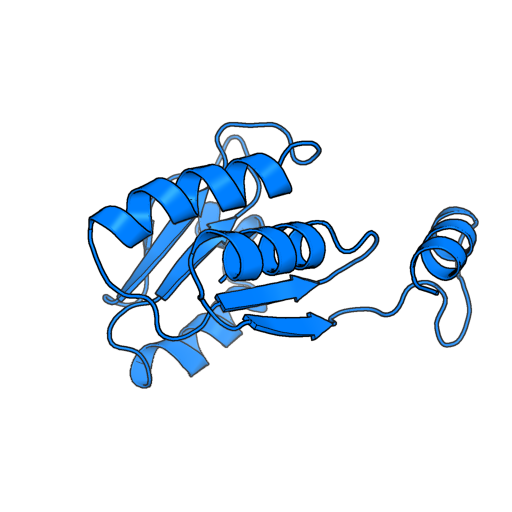N 1
ATOM 692 C CA . ILE A 1 88 ? 10.604 6.438 -6.804 1.00 71.50 88 ILE A CA 1
ATOM 693 C C . ILE A 1 88 ? 9.806 6.582 -5.496 1.00 71.50 88 ILE A C 1
ATOM 695 O O . ILE A 1 88 ? 9.468 7.698 -5.126 1.00 71.50 88 ILE A O 1
ATOM 699 N N . PHE A 1 89 ? 9.444 5.478 -4.833 1.00 77.06 89 PHE A N 1
ATOM 700 C CA . PHE A 1 89 ? 8.797 5.492 -3.508 1.00 77.06 89 PHE A CA 1
ATOM 701 C C . PHE A 1 89 ? 7.486 6.296 -3.430 1.00 77.06 89 PHE A C 1
ATOM 703 O O . PHE A 1 89 ? 7.142 6.859 -2.396 1.00 77.06 89 PHE A O 1
ATOM 710 N N . SER A 1 90 ? 6.703 6.347 -4.515 1.00 82.00 90 SER A N 1
ATOM 711 C CA . SER A 1 90 ? 5.440 7.103 -4.540 1.00 82.00 90 SER A CA 1
ATOM 712 C C . SER A 1 90 ? 4.441 6.636 -3.472 1.00 82.00 90 SER A C 1
ATOM 714 O O . SER A 1 90 ? 3.673 7.445 -2.952 1.00 82.00 90 SER A O 1
ATOM 716 N N . ASN A 1 91 ? 4.442 5.339 -3.153 1.00 89.50 91 ASN A N 1
ATOM 717 C CA . ASN A 1 91 ? 3.580 4.766 -2.120 1.00 89.50 91 ASN A CA 1
ATOM 718 C C . ASN A 1 91 ? 4.074 5.133 -0.713 1.00 89.50 91 ASN A C 1
ATOM 720 O O . ASN A 1 91 ? 3.250 5.460 0.134 1.00 89.50 91 ASN A O 1
ATOM 724 N N . GLY A 1 92 ? 5.386 5.164 -0.489 1.00 89.88 92 GLY A N 1
ATOM 725 C CA . GLY A 1 92 ? 6.018 5.604 0.751 1.00 89.88 92 GLY A CA 1
ATOM 726 C C . GLY A 1 92 ? 5.783 7.086 1.028 1.00 89.88 92 GLY A C 1
ATOM 727 O O . GLY A 1 92 ? 5.400 7.440 2.137 1.00 89.88 92 GLY A O 1
ATOM 728 N N . PHE A 1 93 ? 5.876 7.954 0.012 1.00 90.44 93 PHE A N 1
ATOM 729 C CA . PHE A 1 93 ? 5.487 9.363 0.165 1.00 90.44 93 PHE A CA 1
ATOM 730 C C . PHE A 1 93 ? 4.014 9.514 0.557 1.00 90.44 93 PHE A C 1
ATOM 732 O O . PHE A 1 93 ? 3.689 10.301 1.443 1.00 90.44 93 PHE A O 1
ATOM 739 N N . ALA A 1 94 ? 3.127 8.731 -0.066 1.00 93.25 94 ALA A N 1
ATOM 740 C CA . ALA A 1 94 ? 1.719 8.717 0.316 1.00 93.25 94 ALA A CA 1
ATOM 741 C C . ALA A 1 94 ? 1.531 8.215 1.755 1.00 93.25 94 ALA A C 1
ATOM 743 O O . ALA A 1 94 ? 0.700 8.752 2.478 1.00 93.25 94 ALA A O 1
ATOM 744 N N . ALA A 1 95 ? 2.319 7.224 2.181 1.00 94.88 95 ALA A N 1
ATOM 745 C CA . ALA A 1 95 ? 2.270 6.682 3.530 1.00 94.88 95 ALA A CA 1
ATOM 746 C C . ALA A 1 95 ? 2.698 7.698 4.588 1.00 94.88 95 ALA A C 1
ATOM 748 O O . ALA A 1 95 ? 1.954 7.908 5.544 1.00 94.88 95 ALA A O 1
ATOM 749 N N . MET A 1 96 ? 3.807 8.403 4.356 1.00 94.38 96 MET A N 1
ATOM 750 C CA . MET A 1 96 ? 4.268 9.499 5.210 1.00 94.38 96 MET A CA 1
ATOM 751 C C . MET A 1 96 ? 3.213 10.610 5.326 1.00 94.38 96 MET A C 1
ATOM 753 O O . MET A 1 96 ? 2.937 11.109 6.415 1.00 94.38 96 MET A O 1
ATOM 757 N N . GLU A 1 97 ? 2.567 10.974 4.214 1.00 95.69 97 GLU A N 1
ATOM 758 C CA . GLU A 1 97 ? 1.473 11.948 4.233 1.00 95.69 97 GLU A CA 1
ATOM 759 C C . GLU A 1 97 ? 0.251 11.421 5.003 1.00 95.69 97 GLU A C 1
ATOM 761 O O . GLU A 1 97 ? -0.350 12.165 5.780 1.00 95.69 97 GLU A O 1
ATOM 766 N N . THR A 1 98 ? -0.110 10.143 4.838 1.00 96.38 98 THR A N 1
ATOM 767 C CA . THR A 1 98 ? -1.235 9.541 5.571 1.00 96.38 98 THR A CA 1
ATOM 768 C C . THR A 1 98 ? -0.968 9.414 7.067 1.00 96.38 98 THR A C 1
ATOM 770 O O . THR A 1 98 ? -1.877 9.651 7.857 1.00 96.38 98 THR A O 1
ATOM 773 N N . GLU A 1 99 ? 0.266 9.111 7.464 1.00 97.44 99 GLU A N 1
ATOM 774 C CA . GLU A 1 99 ? 0.680 9.090 8.866 1.00 97.44 99 GLU A CA 1
ATOM 775 C C . GLU A 1 99 ? 0.568 10.493 9.467 1.00 97.44 99 GLU A C 1
ATOM 777 O O . GLU A 1 99 ? -0.113 10.683 10.472 1.00 97.44 99 GLU A O 1
ATOM 782 N N . SER A 1 100 ? 1.139 11.499 8.797 1.00 97.31 100 SER A N 1
ATOM 783 C CA . SER A 1 100 ? 1.088 12.888 9.259 1.00 97.31 100 SER A CA 1
ATOM 784 C C . SER A 1 100 ? -0.341 13.430 9.380 1.00 97.31 100 SER A C 1
ATOM 786 O O . SER A 1 100 ? -0.611 14.216 10.288 1.00 97.31 100 SER A O 1
ATOM 788 N N . ARG A 1 101 ? -1.253 13.043 8.477 1.00 97.38 101 ARG A N 1
ATOM 789 C CA . ARG A 1 101 ? -2.632 13.563 8.449 1.00 97.38 101 ARG A CA 1
ATOM 790 C C . ARG A 1 101 ? -3.614 12.794 9.319 1.00 97.38 101 ARG A C 1
ATOM 792 O O . ARG A 1 101 ? -4.518 13.407 9.877 1.00 97.38 101 ARG A O 1
ATOM 799 N N . PHE A 1 102 ? -3.482 11.474 9.380 1.00 96.75 102 PHE A N 1
ATOM 800 C CA . PHE A 1 102 ? -4.490 10.597 9.979 1.00 96.75 102 PHE A CA 1
ATOM 801 C C . PHE A 1 102 ? -3.960 9.807 11.179 1.00 96.75 102 PHE A C 1
ATOM 803 O O . PHE A 1 102 ? -4.732 9.093 11.811 1.00 96.75 102 PHE A O 1
ATOM 810 N N . GLY A 1 103 ? -2.667 9.916 11.502 1.00 97.00 103 GLY A N 1
ATOM 811 C CA . GLY A 1 103 ? -2.052 9.219 12.632 1.00 97.00 103 GLY A CA 1
ATOM 812 C C . GLY A 1 103 ? -1.928 7.706 12.441 1.00 97.00 103 GLY A C 1
ATOM 813 O O . GLY A 1 103 ? -1.762 6.987 13.421 1.00 97.00 103 GLY A O 1
ATOM 814 N N . ILE A 1 104 ? -2.035 7.210 11.203 1.00 97.62 104 ILE A N 1
ATOM 815 C CA . ILE A 1 104 ? -1.932 5.778 10.902 1.00 97.62 104 ILE A CA 1
ATOM 816 C C . ILE A 1 104 ? -0.452 5.429 10.710 1.00 97.62 104 ILE A C 1
ATOM 818 O O . ILE A 1 104 ? 0.129 5.873 9.714 1.00 97.62 104 ILE A O 1
ATOM 822 N N . PRO A 1 105 ? 0.164 4.627 11.599 1.00 97.25 105 PRO A N 1
ATOM 823 C CA . PRO A 1 105 ? 1.550 4.212 11.424 1.00 97.25 105 PRO A CA 1
ATOM 824 C C . PRO A 1 105 ? 1.677 3.317 10.190 1.00 97.25 105 PRO A C 1
ATOM 826 O O . PRO A 1 105 ? 0.743 2.583 9.844 1.00 97.25 105 PRO A O 1
ATOM 829 N N . TYR A 1 106 ? 2.834 3.345 9.528 1.00 96.50 106 TYR A N 1
ATOM 830 C CA . TYR A 1 106 ? 3.051 2.550 8.322 1.00 96.50 106 TYR A CA 1
ATOM 831 C C . TYR A 1 106 ? 4.309 1.683 8.360 1.00 96.50 106 TYR A C 1
ATOM 833 O O . TYR A 1 106 ? 5.308 2.013 8.993 1.00 96.50 106 TYR A O 1
ATOM 841 N N . ILE A 1 107 ? 4.25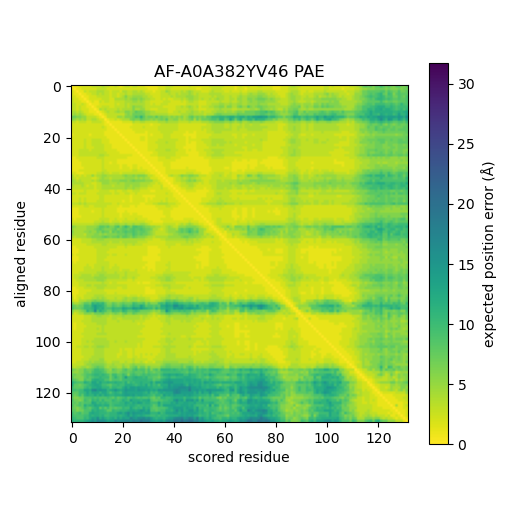1 0.565 7.635 1.00 94.94 107 ILE A N 1
ATOM 842 C CA . ILE A 1 107 ? 5.401 -0.281 7.307 1.00 94.94 107 ILE A CA 1
ATOM 843 C C . ILE A 1 107 ? 5.698 -0.123 5.818 1.00 94.94 107 ILE A C 1
ATOM 845 O O . ILE A 1 107 ? 4.806 -0.289 4.983 1.00 94.94 107 ILE A O 1
ATOM 849 N N . SER A 1 108 ? 6.957 0.164 5.489 1.00 91.44 108 SER A N 1
ATOM 850 C CA . SER A 1 108 ? 7.443 0.187 4.109 1.00 91.44 108 SER A CA 1
ATOM 851 C C . SER A 1 108 ? 7.994 -1.181 3.712 1.00 91.44 108 SER A C 1
ATOM 853 O O . SER A 1 108 ? 8.999 -1.646 4.251 1.00 91.44 108 SER A O 1
ATOM 855 N N . GLU A 1 109 ? 7.329 -1.835 2.761 1.00 90.19 109 GLU A N 1
ATOM 856 C CA . GLU A 1 109 ? 7.791 -3.071 2.134 1.00 90.19 109 GLU A CA 1
ATOM 857 C C . GLU A 1 109 ? 8.572 -2.733 0.860 1.00 90.19 109 GLU A C 1
ATOM 859 O O . GLU A 1 109 ? 8.006 -2.454 -0.203 1.00 90.19 109 GLU A O 1
ATOM 864 N N . ILE A 1 110 ? 9.900 -2.762 0.957 1.00 85.19 110 ILE A N 1
ATOM 865 C CA . ILE A 1 110 ? 10.794 -2.414 -0.149 1.00 85.19 110 ILE A CA 1
ATOM 866 C C . ILE A 1 110 ? 11.006 -3.644 -1.036 1.00 85.19 110 ILE A C 1
ATOM 868 O O . ILE A 1 110 ? 11.709 -4.579 -0.664 1.00 85.19 110 ILE A O 1
ATOM 872 N N . HIS A 1 111 ? 10.429 -3.626 -2.239 1.00 79.81 111 HIS A N 1
ATOM 873 C CA . HIS A 1 111 ? 10.494 -4.769 -3.162 1.00 79.81 111 HIS A CA 1
ATOM 874 C C . HIS A 1 111 ? 11.766 -4.762 -4.020 1.00 79.81 111 HIS A C 1
ATOM 876 O O . HIS A 1 111 ? 12.283 -5.811 -4.396 1.00 79.81 111 HIS A O 1
ATOM 882 N N . HIS A 1 112 ? 12.283 -3.571 -4.330 1.00 74.88 112 HIS A N 1
ATOM 883 C CA . HIS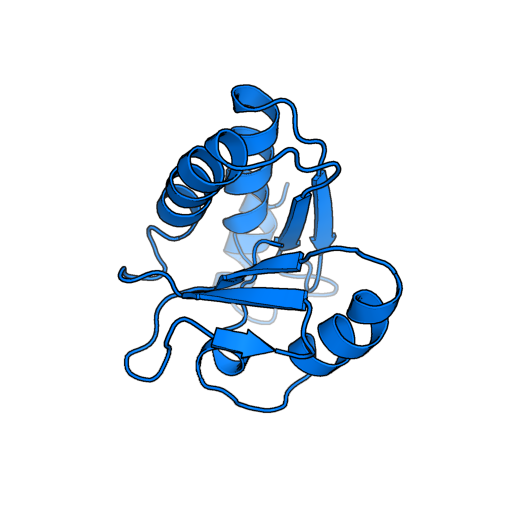 A 1 112 ? 13.539 -3.385 -5.049 1.00 74.88 112 HIS A CA 1
ATOM 884 C C . HIS A 1 112 ? 14.219 -2.107 -4.574 1.00 74.88 112 HIS A C 1
ATOM 886 O O . HIS A 1 112 ? 13.595 -1.046 -4.550 1.00 74.88 112 HIS A O 1
ATOM 892 N N . VAL A 1 113 ? 15.515 -2.194 -4.279 1.00 76.25 113 VAL A N 1
ATOM 893 C CA . VAL A 1 113 ? 16.362 -1.020 -4.051 1.00 76.25 113 VAL A CA 1
ATOM 894 C C . VAL A 1 113 ? 16.966 -0.611 -5.396 1.00 76.25 113 VAL A C 1
ATOM 896 O O . VAL A 1 113 ? 17.760 -1.375 -5.955 1.00 76.25 113 VAL A O 1
ATOM 899 N N . PRO A 1 114 ? 16.607 0.559 -5.957 1.00 77.19 114 PRO A N 1
ATOM 900 C CA . PRO A 1 114 ? 17.107 0.959 -7.263 1.00 77.19 114 PRO A CA 1
ATOM 901 C C . PRO A 1 114 ? 18.636 1.008 -7.308 1.00 77.19 114 PRO A C 1
ATOM 903 O O . PRO A 1 114 ? 19.292 1.610 -6.456 1.00 77.19 114 PRO A O 1
ATOM 906 N N . GLY A 1 115 ? 19.218 0.372 -8.324 1.00 77.19 115 GLY A N 1
ATOM 907 C CA . GLY A 1 115 ? 20.661 0.382 -8.536 1.00 77.19 115 GLY A CA 1
ATOM 908 C C . GLY A 1 115 ? 21.485 -0.396 -7.503 1.00 77.19 115 GLY A C 1
ATOM 909 O O . GLY A 1 115 ? 22.684 -0.108 -7.354 1.00 77.19 115 GLY A O 1
ATOM 910 N N . TYR A 1 116 ? 20.867 -1.359 -6.809 1.00 78.81 116 TYR A N 1
ATOM 911 C CA . TYR A 1 116 ? 21.538 -2.334 -5.948 1.00 78.81 116 TYR A CA 1
ATOM 912 C C . TYR A 1 116 ? 21.323 -3.780 -6.454 1.00 78.81 116 TYR A C 1
ATOM 914 O O . TYR A 1 116 ? 20.197 -4.126 -6.805 1.00 78.81 116 TYR A O 1
ATOM 922 N N . PRO A 1 117 ? 22.371 -4.634 -6.496 1.00 81.69 117 PRO A N 1
ATOM 923 C CA . PRO A 1 117 ? 23.767 -4.322 -6.163 1.00 81.69 117 PRO A CA 1
ATOM 924 C C . PRO A 1 117 ? 24.440 -3.395 -7.192 1.00 81.69 117 PRO A C 1
ATOM 926 O O . PRO A 1 117 ? 25.354 -2.648 -6.842 1.00 81.69 117 PRO A O 1
ATOM 929 N N . ARG A 1 118 ? 23.957 -3.363 -8.441 1.00 82.19 118 ARG A N 1
ATOM 930 C CA . ARG A 1 118 ? 24.429 -2.453 -9.496 1.00 82.19 118 ARG A CA 1
ATOM 931 C C . ARG A 1 118 ? 23.259 -1.996 -10.362 1.00 82.19 118 ARG A C 1
ATOM 933 O O . ARG A 1 118 ? 22.375 -2.788 -10.653 1.00 82.19 118 ARG A O 1
ATOM 940 N N . ALA A 1 119 ? 23.278 -0.733 -10.788 1.00 85.50 119 ALA A N 1
ATOM 941 C CA . ALA A 1 119 ? 22.304 -0.214 -11.743 1.00 85.50 119 ALA A CA 1
ATOM 942 C C . ALA A 1 119 ? 22.500 -0.847 -13.127 1.00 85.50 119 ALA A C 1
ATOM 944 O O . ALA A 1 119 ? 23.593 -0.771 -13.693 1.00 85.50 119 ALA A O 1
ATOM 945 N N . GLY A 1 120 ? 21.434 -1.439 -13.663 1.00 84.12 120 GLY A N 1
ATOM 946 C CA . GLY A 1 120 ? 21.369 -1.989 -15.016 1.00 84.12 120 GLY A CA 1
ATOM 947 C C . GLY A 1 120 ? 20.951 -0.964 -16.075 1.00 84.12 120 GLY A C 1
ATOM 948 O O . GLY A 1 120 ? 20.994 -1.262 -17.265 1.00 84.12 120 GLY A O 1
ATOM 949 N N . SER A 1 121 ? 20.547 0.250 -15.676 1.00 86.06 121 SER A N 1
ATOM 950 C CA . SER A 1 121 ? 20.130 1.317 -16.597 1.00 86.06 121 SER A CA 1
ATOM 951 C C . SER A 1 121 ? 20.378 2.724 -16.038 1.00 86.06 121 SER A C 1
ATOM 953 O O . SER A 1 121 ? 20.466 2.916 -14.826 1.00 86.06 121 SER A O 1
ATOM 955 N N . LEU A 1 122 ? 20.418 3.740 -16.914 1.00 85.75 122 LEU A N 1
ATOM 956 C CA . LEU A 1 122 ? 20.492 5.157 -16.508 1.00 85.75 122 LEU A CA 1
ATOM 957 C C . LEU A 1 122 ? 19.312 5.572 -15.616 1.00 85.75 122 LEU A C 1
ATOM 959 O O . LEU A 1 122 ? 19.472 6.375 -14.698 1.00 85.75 122 LEU A O 1
ATOM 963 N N . LYS A 1 123 ? 18.135 4.979 -15.846 1.00 83.94 123 LYS A N 1
ATOM 964 C CA . LYS A 1 123 ? 16.956 5.173 -14.998 1.00 83.94 123 LYS A CA 1
ATOM 965 C C . LYS A 1 123 ? 17.233 4.731 -13.561 1.00 83.94 123 LYS A C 1
ATOM 967 O O . LYS A 1 123 ? 16.932 5.475 -12.633 1.00 83.94 123 LYS A O 1
ATOM 972 N N . GLU A 1 124 ? 17.828 3.556 -13.375 1.00 83.38 124 GLU A N 1
ATOM 973 C CA . GLU A 1 124 ? 18.170 3.045 -12.043 1.00 83.38 124 GLU A CA 1
ATOM 974 C C . GLU A 1 124 ? 19.271 3.862 -11.361 1.00 83.38 124 GLU A C 1
ATOM 976 O O . GLU A 1 124 ? 19.242 4.004 -10.142 1.00 83.38 124 GLU A O 1
ATOM 981 N N . VAL A 1 125 ? 20.201 4.453 -12.122 1.00 83.44 125 VAL A N 1
ATOM 982 C CA . VAL A 1 125 ? 21.187 5.405 -11.578 1.00 83.44 125 VAL A CA 1
ATOM 983 C C . VAL A 1 125 ? 20.488 6.635 -10.996 1.00 83.44 125 VAL A C 1
ATOM 985 O O . VAL A 1 125 ? 20.753 7.002 -9.852 1.00 83.44 125 VAL A O 1
ATOM 988 N N . GLY A 1 126 ? 19.562 7.241 -11.747 1.00 82.94 126 GLY A N 1
ATOM 989 C CA . GLY A 1 126 ? 18.782 8.382 -11.260 1.00 82.94 126 GLY A CA 1
ATOM 990 C C . GLY A 1 126 ? 17.923 8.026 -10.044 1.00 82.94 126 GLY A C 1
ATOM 991 O O . GLY A 1 126 ? 17.901 8.758 -9.058 1.00 82.94 126 GLY A O 1
ATOM 992 N N . GLN A 1 127 ? 17.269 6.862 -10.067 1.00 80.81 127 GLN A N 1
ATOM 993 C CA . GLN A 1 127 ? 16.478 6.373 -8.934 1.00 80.81 127 GLN A CA 1
ATOM 994 C C . GLN A 1 127 ? 17.328 6.115 -7.684 1.00 80.81 127 GLN A C 1
ATOM 996 O O . GLN A 1 127 ? 16.892 6.450 -6.589 1.00 80.81 127 GLN A O 1
ATOM 1001 N N . LYS A 1 128 ? 18.550 5.590 -7.837 1.00 80.00 128 LYS A N 1
ATOM 1002 C CA . LYS A 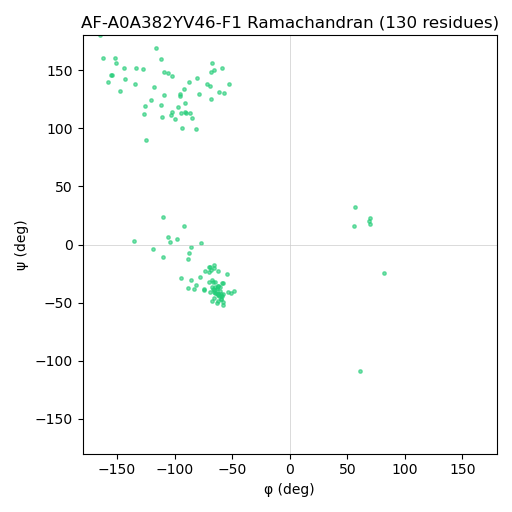1 128 ? 19.489 5.393 -6.724 1.00 80.00 128 LYS A CA 1
ATOM 1003 C C . LYS A 1 128 ? 19.881 6.707 -6.051 1.00 80.00 128 LYS A C 1
ATOM 1005 O O . LYS A 1 128 ? 20.082 6.725 -4.843 1.00 80.00 128 LYS A O 1
ATOM 1010 N N . TRP A 1 129 ? 20.012 7.791 -6.817 1.00 78.88 129 TRP A N 1
ATOM 1011 C CA . TRP A 1 129 ? 20.303 9.113 -6.259 1.00 78.88 129 TRP A CA 1
ATOM 1012 C C . TRP A 1 129 ? 19.115 9.676 -5.472 1.00 78.88 129 TRP A C 1
ATOM 1014 O O . TRP A 1 129 ? 19.318 10.190 -4.382 1.00 78.88 129 TRP A O 1
ATOM 1024 N N . MET A 1 130 ? 17.888 9.508 -5.976 1.00 71.31 130 MET A N 1
ATOM 1025 C CA . MET A 1 130 ? 16.664 9.942 -5.281 1.00 71.31 130 MET A CA 1
ATOM 1026 C C . MET A 1 130 ? 16.334 9.123 -4.023 1.00 71.31 130 MET A C 1
ATOM 1028 O O . MET A 1 130 ? 15.541 9.568 -3.206 1.00 71.31 130 MET A O 1
ATOM 1032 N N . ALA A 1 131 ? 16.888 7.915 -3.898 1.00 67.75 131 ALA A N 1
ATOM 1033 C CA . ALA A 1 131 ? 16.669 7.012 -2.767 1.00 67.75 131 ALA A CA 1
ATOM 1034 C C . ALA A 1 131 ? 17.614 7.260 -1.573 1.00 67.75 131 ALA A C 1
ATOM 1036 O O . ALA A 1 131 ? 17.551 6.512 -0.598 1.00 67.75 131 ALA A O 1
ATOM 1037 N N . ARG A 1 132 ? 18.541 8.220 -1.689 1.00 62.72 132 ARG A N 1
ATOM 1038 C CA . ARG A 1 132 ? 19.455 8.645 -0.618 1.00 62.72 132 ARG A CA 1
ATOM 1039 C C . ARG A 1 132 ? 18.835 9.766 0.197 1.00 62.72 132 ARG A C 1
ATOM 1041 O O . ARG A 1 132 ? 19.095 9.768 1.416 1.00 62.72 132 ARG A O 1
#

Solvent-accessible surface area (backbone atoms only — not comparable to full-atom values): 7361 Å² total; per-residue (Å²): 60,35,41,75,56,51,43,65,35,49,75,42,88,48,73,68,47,54,52,49,63,71,46,51,87,80,46,89,64,45,57,35,39,24,37,40,50,100,70,37,45,71,46,76,42,98,90,38,34,37,34,43,41,34,96,49,63,68,91,51,39,34,60,48,50,43,57,50,46,59,56,48,58,75,78,42,89,65,88,61,39,39,18,43,21,49,69,82,34,50,35,44,57,25,43,55,52,37,25,75,74,69,71,29,51,68,47,79,46,74,78,52,64,46,35,59,97,60,51,90,45,76,67,26,48,56,33,35,61,75,73,110

Foldseek 3Di:
DEDADPQVQLVHDDPVVVVCVVCVVPDQAAEYEYEDDPNGDFDDPPNHYTYHYDPDHPVCSLVSLLVVLVVVVVVDDDQEAEFAADQLRSSVVSQVVCCVPPVHYYDYDDPDQQQVVHHPDPSSVVSNVSVD

Secondary structure (DSSP, 8-state):
-B----SGGGT---HHHHHHHHHGGG-S-EEEEE---TT---EEETTTEEEEE-SS-GGGHHHHHHHHHHHHHHHS--S-EEEEE-TTTHHHHHHHHHHHHH---EEEEES--TTTTT-SSHHHHHHHHHT-

Sequence (132 aa):
MYSGDRDVGRGRLGAFQSTLTGMAPYWDRIDVLTPGHEKASPAVLLGNVYVHPSPRSRFVQSRFVVEMVDKLVRERHYSIAISHDHGIFSNGFAAMETESRFGIPYISEIHHVPGYPRAGSLKEVGQKWMAR

Organism: NCBI:txid408172

Radius of gyration: 14.89 Å; Cα contacts (8 Å, |Δi|>4): 224; chains: 1; bounding box: 40×29×31 Å

Mean predicted aligned error: 4.6 Å

Nearest PDB structures (foldseek):
  5nco-assembly1_l  TM=5.842E-01  e=4.230E+00  Escherichia coli
  8gxx-assembly1_H  TM=4.502E-01  e=2.342E+00  Thermus thermophilus HB8
  5t3u-assembly1_A  TM=4.690E-01  e=4.824E+00  Streptococcus pneumoniae TIGR4
  4zdq-assembly5_A  TM=5.106E-01  e=5.501E+00  Burkholderia thailandensis E264
  4ys8-assembly5_A  TM=5.257E-01  e=6.700E+00  Burkholderia thailandensis E264